Protein AF-X6HM57-F1 (afdb_monomer_lite)

Secondary structure (DSSP, 8-state):
--EEEEEPTTS-EEEEETTTTEEP--TT---SSB-HHHHHHHHHHHHHHHHHHHHHT--TT---

pLDDT: mean 86.25, std 13.04, range [45.38, 97.31]

Foldseek 3Di:
DQWDWDQDPPRFIAIAGNVVRHGDDDVPDDRTRHHPVVNVVVNVVVVVVVVVVPVVVDPPPPPD

Structure (mmCIF, N/CA/C/O backbone):
data_AF-X6HM57-F1
#
_entry.id   AF-X6HM57-F1
#
loop_
_atom_site.group_PDB
_atom_site.id
_atom_site.type_symbol
_atom_site.label_atom_id
_atom_site.label_alt_id
_atom_site.label_comp_id
_atom_site.label_asym_id
_atom_site.label_entity_id
_atom_site.label_seq_id
_atom_site.pdbx_PDB_ins_code
_atom_site.Cartn_x
_atom_site.Cartn_y
_atom_site.Cartn_z
_atom_site.occupancy
_atom_site.B_iso_or_equiv
_atom_site.auth_seq_id
_atom_site.auth_comp_id
_atom_site.auth_asym_id
_atom_site.auth_atom_id
_atom_site.pdbx_PDB_model_num
ATOM 1 N N . MET A 1 1 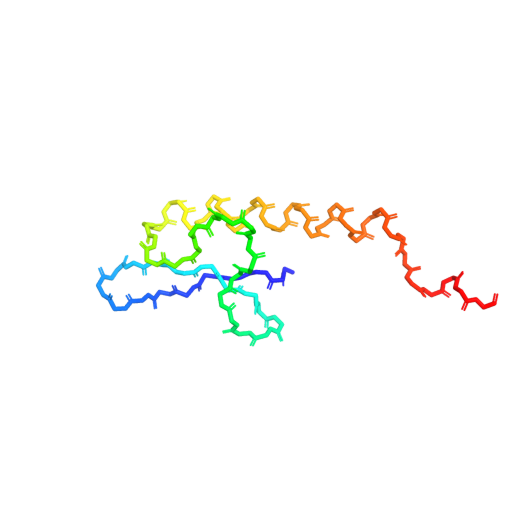? 0.563 6.090 -10.481 1.00 77.12 1 MET A N 1
ATOM 2 C CA . MET A 1 1 ? 0.730 5.522 -9.135 1.00 77.12 1 MET A CA 1
ATOM 3 C C . MET A 1 1 ? -0.001 4.199 -9.125 1.00 77.12 1 MET A C 1
ATOM 5 O O . MET A 1 1 ? -1.107 4.139 -9.655 1.00 77.12 1 MET A O 1
ATOM 9 N N . ARG A 1 2 ? 0.687 3.138 -8.718 1.00 87.88 2 ARG A N 1
ATOM 10 C CA . ARG A 1 2 ? 0.181 1.766 -8.660 1.00 87.88 2 ARG A CA 1
ATOM 11 C C . ARG A 1 2 ? -0.410 1.447 -7.290 1.00 87.88 2 ARG A C 1
ATOM 13 O O . ARG A 1 2 ? -1.380 0.706 -7.235 1.00 87.88 2 ARG A O 1
ATOM 20 N N . TYR A 1 3 ? 0.158 1.983 -6.221 1.00 93.69 3 TYR A N 1
ATOM 21 C CA . TYR A 1 3 ? -0.250 1.699 -4.855 1.00 93.69 3 TYR A CA 1
ATOM 22 C C . TYR A 1 3 ? -1.140 2.812 -4.315 1.00 93.69 3 TYR A C 1
ATOM 24 O O . TYR A 1 3 ? -1.040 3.970 -4.724 1.00 93.69 3 TYR A O 1
ATOM 32 N N . THR A 1 4 ? -2.039 2.445 -3.412 1.00 94.62 4 THR A N 1
ATOM 33 C CA . THR A 1 4 ? -2.930 3.388 -2.743 1.00 94.62 4 THR A CA 1
ATOM 34 C C . THR A 1 4 ? -3.170 2.965 -1.300 1.00 94.62 4 THR A C 1
ATOM 36 O O . THR A 1 4 ? -2.830 1.848 -0.906 1.00 94.62 4 THR A O 1
ATOM 39 N N . LEU A 1 5 ? -3.732 3.882 -0.521 1.00 95.56 5 LEU A N 1
ATOM 40 C CA . LEU A 1 5 ? -4.052 3.688 0.881 1.00 95.56 5 LEU A CA 1
ATOM 41 C C . LEU A 1 5 ? -5.542 3.408 1.035 1.00 95.56 5 LEU A C 1
ATOM 43 O O . LEU A 1 5 ? -6.379 4.143 0.509 1.00 95.56 5 LEU A O 1
ATOM 47 N N . LEU A 1 6 ? -5.853 2.358 1.780 1.00 95.69 6 LEU A N 1
ATOM 48 C CA . LEU A 1 6 ? -7.199 2.007 2.192 1.00 95.69 6 LEU A CA 1
ATOM 49 C C . LEU A 1 6 ? -7.306 2.204 3.705 1.00 95.69 6 LEU A C 1
ATOM 51 O O . LEU A 1 6 ? -6.528 1.615 4.453 1.00 95.69 6 LEU A O 1
ATOM 55 N N . GLU A 1 7 ? -8.258 3.023 4.148 1.00 95.44 7 GLU A N 1
ATOM 56 C CA . GLU A 1 7 ? -8.586 3.138 5.570 1.00 95.44 7 GLU A CA 1
ATOM 57 C C . GLU A 1 7 ? -9.423 1.928 6.004 1.00 95.44 7 GLU A C 1
ATOM 59 O O . GLU A 1 7 ? -10.428 1.586 5.374 1.00 95.44 7 GLU A O 1
ATOM 64 N N . GLU A 1 8 ? -8.999 1.276 7.081 1.00 92.62 8 GLU A N 1
ATOM 65 C CA . GLU A 1 8 ? -9.658 0.126 7.685 1.00 92.62 8 GLU A CA 1
ATOM 66 C C . GLU A 1 8 ? -10.484 0.524 8.919 1.00 92.62 8 GLU A C 1
ATOM 68 O O . GLU A 1 8 ? -10.231 1.553 9.562 1.00 92.62 8 GLU A O 1
ATOM 73 N N . PRO A 1 9 ? -11.461 -0.310 9.325 1.00 91.94 9 PRO A N 1
ATOM 74 C CA . PRO A 1 9 ? -12.157 -0.122 10.589 1.00 91.94 9 PRO A CA 1
ATOM 75 C C . PRO A 1 9 ? -11.175 -0.026 11.764 1.00 91.94 9 PRO A C 1
ATOM 77 O O . PRO A 1 9 ? -10.303 -0.873 11.934 1.00 91.94 9 PRO A O 1
ATOM 80 N N . GLY A 1 10 ? -11.344 0.998 12.602 1.00 89.94 10 GLY A N 1
ATOM 81 C CA . GLY A 1 10 ? -10.454 1.255 13.740 1.00 89.94 10 GLY A CA 1
ATOM 82 C C . GLY A 1 10 ? -9.354 2.287 13.474 1.00 89.94 10 GLY A C 1
ATOM 83 O O . GLY A 1 10 ? -8.534 2.513 14.359 1.00 89.94 10 GLY A O 1
ATOM 84 N N . GLY A 1 11 ? -9.353 2.939 12.305 1.00 92.75 11 GLY A N 1
ATOM 85 C CA . GLY A 1 11 ? -8.404 4.011 11.973 1.00 92.75 11 GLY A CA 1
ATOM 86 C C . GLY A 1 11 ? -7.016 3.505 11.573 1.00 92.75 11 GLY A C 1
ATOM 87 O O . GLY A 1 11 ? -6.057 4.279 11.557 1.00 92.75 11 GLY A O 1
ATOM 88 N N . LEU A 1 12 ? -6.915 2.209 11.277 1.00 96.38 12 LEU A N 1
ATOM 89 C CA . LEU A 1 12 ? -5.734 1.581 10.699 1.00 96.38 12 LEU A CA 1
ATOM 90 C C . LEU A 1 12 ? -5.770 1.692 9.175 1.00 96.38 12 LEU A C 1
ATOM 92 O O . LEU A 1 12 ? -6.787 2.054 8.586 1.00 96.38 12 LEU A O 1
ATOM 96 N N . TRP A 1 13 ? -4.642 1.403 8.543 1.00 97.31 13 TRP A N 1
ATOM 97 C CA . TRP A 1 13 ? -4.440 1.612 7.121 1.00 97.31 13 TRP A CA 1
ATOM 98 C C . TRP A 1 13 ? -3.784 0.407 6.464 1.00 97.31 13 TRP A C 1
ATOM 100 O O . TRP A 1 13 ? -2.925 -0.258 7.046 1.00 97.31 13 TRP A O 1
ATOM 110 N N . SER A 1 14 ? -4.159 0.182 5.212 1.00 96.12 14 SER A N 1
ATOM 111 C CA . SER A 1 14 ? -3.605 -0.863 4.362 1.00 96.12 14 SER A CA 1
ATOM 112 C C . SER A 1 14 ? -3.077 -0.267 3.070 1.00 96.12 14 SER A C 1
ATOM 114 O O . SER A 1 14 ? -3.715 0.587 2.450 1.00 96.12 14 SER A O 1
ATOM 116 N N . VAL A 1 15 ? -1.900 -0.723 2.650 1.00 96.06 15 VAL A N 1
ATOM 117 C CA . VAL A 1 15 ? -1.337 -0.380 1.345 1.00 96.06 15 VAL A CA 1
ATOM 118 C C . VAL A 1 15 ? -1.776 -1.445 0.355 1.00 96.06 15 VAL A C 1
ATOM 120 O O . VAL A 1 15 ? -1.436 -2.619 0.502 1.00 96.06 15 VAL A O 1
ATOM 123 N N . VAL A 1 16 ? -2.524 -1.042 -0.667 1.00 94.88 16 VAL A N 1
ATOM 124 C CA . VAL A 1 16 ? -3.083 -1.958 -1.668 1.00 94.88 16 VAL A CA 1
ATOM 125 C C . VAL A 1 16 ? -2.508 -1.673 -3.051 1.00 94.88 16 VAL A C 1
ATOM 127 O O . VAL A 1 16 ? -2.236 -0.526 -3.412 1.00 94.88 16 VAL A O 1
ATOM 130 N N . ASP A 1 17 ? -2.322 -2.724 -3.848 1.00 92.00 17 ASP A N 1
ATOM 131 C CA . ASP A 1 17 ? -2.020 -2.591 -5.270 1.00 92.00 17 ASP A CA 1
ATOM 132 C C . ASP A 1 17 ? -3.310 -2.214 -6.005 1.00 92.00 17 ASP A C 1
ATOM 134 O O . ASP A 1 17 ? -4.197 -3.047 -6.198 1.00 92.00 17 ASP A O 1
ATOM 138 N N . GLY A 1 18 ? -3.405 -0.965 -6.452 1.00 88.62 18 GLY A N 1
ATOM 139 C CA . GLY A 1 18 ? -4.561 -0.417 -7.156 1.00 88.62 18 GLY A CA 1
ATOM 140 C C . GLY A 1 18 ? -4.897 -1.126 -8.470 1.00 88.62 18 GLY A C 1
ATOM 141 O O . GLY A 1 18 ? -6.025 -1.008 -8.940 1.00 88.62 18 GLY A O 1
ATOM 142 N N . ALA A 1 19 ? -3.975 -1.900 -9.057 1.00 87.75 19 ALA A N 1
ATOM 143 C CA . ALA A 1 19 ? -4.282 -2.723 -10.227 1.00 87.75 19 ALA A CA 1
ATOM 144 C C . ALA A 1 19 ? -5.059 -4.001 -9.869 1.00 87.75 19 ALA A C 1
ATOM 146 O O . ALA A 1 19 ? -5.795 -4.522 -10.704 1.00 87.75 19 ALA A O 1
ATOM 147 N N . THR A 1 20 ? -4.885 -4.526 -8.652 1.00 89.19 20 THR A N 1
ATOM 148 C CA . THR A 1 20 ? -5.497 -5.798 -8.223 1.00 89.19 20 THR A CA 1
ATOM 149 C C . THR A 1 20 ? -6.537 -5.635 -7.117 1.00 89.19 20 THR A C 1
ATOM 151 O O . THR A 1 20 ? -7.324 -6.553 -6.894 1.00 89.19 20 THR A O 1
ATOM 154 N N . GLY A 1 21 ? -6.534 -4.497 -6.417 1.00 89.00 21 GLY A N 1
ATOM 155 C CA . GLY A 1 21 ? -7.338 -4.240 -5.222 1.00 89.00 21 GLY A CA 1
ATOM 156 C C . GLY A 1 21 ? -6.921 -5.060 -3.999 1.00 89.00 21 GLY A C 1
ATOM 157 O O . GLY A 1 21 ? -7.640 -5.069 -3.006 1.00 89.00 21 GLY A O 1
ATOM 158 N N . LYS A 1 22 ? -5.798 -5.782 -4.069 1.00 89.88 22 LYS A N 1
ATOM 159 C CA . LYS A 1 22 ? -5.298 -6.643 -2.991 1.00 89.88 22 LYS A CA 1
ATOM 160 C C . LYS A 1 22 ? -4.220 -5.925 -2.177 1.00 89.88 22 LYS A C 1
ATOM 162 O O . LYS A 1 22 ? -3.588 -5.012 -2.719 1.00 89.88 22 LYS A O 1
ATOM 167 N N . PRO A 1 23 ? -3.966 -6.357 -0.928 1.00 90.50 23 PRO A N 1
ATOM 168 C CA . PRO A 1 23 ? -2.807 -5.907 -0.166 1.00 90.50 23 PRO A CA 1
ATOM 169 C C . PRO A 1 23 ? -1.532 -6.000 -1.004 1.00 90.50 23 PRO A C 1
ATOM 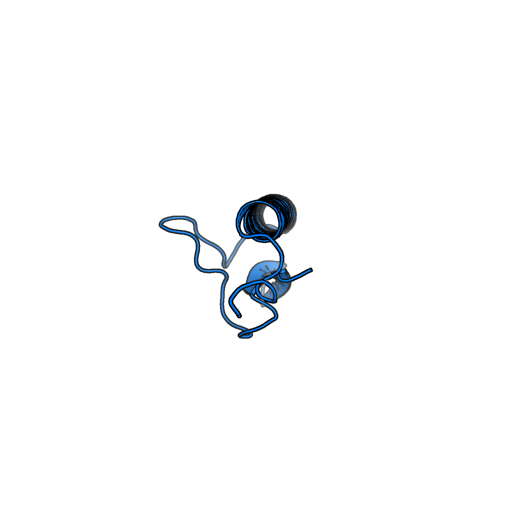171 O O . PRO A 1 23 ? -1.357 -6.940 -1.788 1.00 90.50 23 PRO A O 1
ATOM 174 N N . ALA A 1 24 ? -0.676 -4.989 -0.888 1.00 89.81 24 ALA A N 1
ATOM 175 C CA . ALA A 1 24 ? 0.583 -4.959 -1.606 1.00 89.81 24 ALA A CA 1
ATOM 176 C C . ALA A 1 24 ? 1.441 -6.160 -1.183 1.00 89.81 24 ALA A C 1
ATOM 178 O O . ALA A 1 24 ? 1.717 -6.360 -0.008 1.00 89.81 24 ALA A O 1
ATOM 179 N N . ASP A 1 25 ? 1.878 -6.970 -2.143 1.00 80.31 25 ASP A N 1
ATOM 180 C CA . ASP A 1 25 ? 2.742 -8.109 -1.842 1.00 80.31 25 ASP A CA 1
ATOM 181 C C . ASP A 1 25 ? 4.196 -7.637 -1.750 1.00 80.31 25 ASP A C 1
ATOM 183 O O . ASP A 1 25 ? 4.852 -7.346 -2.760 1.00 80.31 25 ASP A O 1
ATOM 187 N N . LEU A 1 26 ? 4.687 -7.527 -0.517 1.00 75.25 26 LEU A N 1
ATOM 188 C CA . LEU A 1 26 ? 6.078 -7.231 -0.228 1.00 75.25 26 LEU A CA 1
ATOM 189 C C . LEU A 1 26 ? 6.616 -8.298 0.729 1.00 75.25 26 LEU A C 1
ATOM 191 O O . LEU A 1 26 ? 6.262 -8.330 1.901 1.00 75.25 26 LEU A O 1
ATOM 195 N N . LEU A 1 27 ? 7.474 -9.180 0.205 1.00 76.12 27 LEU A N 1
ATOM 196 C CA . LEU A 1 27 ? 8.068 -10.326 0.908 1.00 76.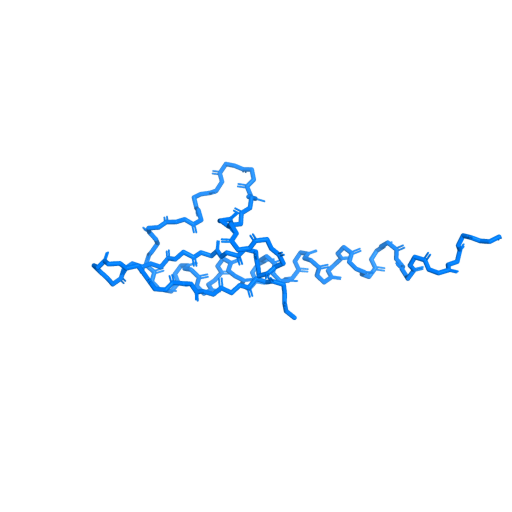12 27 LEU A CA 1
ATOM 197 C C . LEU A 1 27 ? 8.457 -10.006 2.363 1.00 76.12 27 LEU A C 1
ATOM 199 O O . LEU A 1 27 ? 9.484 -9.379 2.620 1.00 76.12 27 LEU A O 1
ATOM 203 N N . GLY A 1 28 ? 7.641 -10.492 3.301 1.00 72.56 28 GLY A N 1
ATOM 204 C CA . GLY A 1 28 ? 7.888 -10.40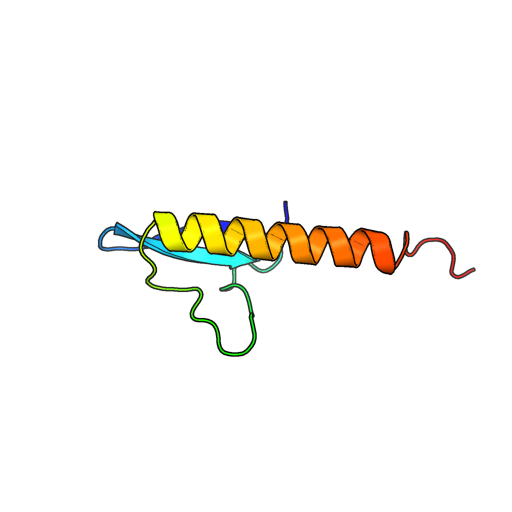7 4.742 1.00 72.56 28 GLY A CA 1
ATOM 205 C C . GLY A 1 28 ? 7.552 -9.065 5.399 1.00 72.56 28 GLY A C 1
ATOM 206 O O . GLY A 1 28 ? 7.822 -8.909 6.587 1.00 72.56 28 GLY A O 1
ATOM 207 N N . VAL A 1 29 ? 6.970 -8.110 4.671 1.00 82.75 29 VAL A N 1
ATOM 208 C CA . VAL A 1 29 ? 6.525 -6.825 5.220 1.00 82.75 29 VAL A CA 1
ATOM 209 C C . VAL A 1 29 ? 5.011 -6.838 5.361 1.00 82.75 29 VAL A C 1
ATOM 211 O O . VAL A 1 29 ? 4.289 -7.131 4.412 1.00 82.75 29 VAL A O 1
ATOM 214 N N . GLN A 1 30 ? 4.534 -6.514 6.559 1.00 84.50 30 GLN A N 1
ATOM 215 C CA . GLN A 1 30 ? 3.114 -6.325 6.811 1.00 84.50 30 GLN A CA 1
ATOM 216 C C . GLN A 1 30 ? 2.632 -5.075 6.064 1.00 84.50 30 GLN A C 1
ATOM 218 O O . GLN A 1 30 ? 3.207 -3.998 6.213 1.00 84.50 30 GLN A O 1
ATOM 223 N N . THR A 1 31 ? 1.592 -5.226 5.247 1.00 92.25 31 THR A N 1
ATOM 224 C CA . THR A 1 31 ? 1.021 -4.140 4.429 1.00 92.25 31 THR A CA 1
ATOM 225 C C . THR A 1 31 ? -0.401 -3.779 4.843 1.00 92.25 31 THR A C 1
ATOM 227 O O . THR A 1 31 ? -1.052 -2.992 4.162 1.00 92.25 31 THR A O 1
ATOM 230 N N . GLU A 1 32 ? -0.882 -4.381 5.928 1.00 94.00 32 GLU A N 1
ATOM 231 C CA . GLU A 1 32 ? -2.228 -4.229 6.472 1.00 94.00 32 GLU A CA 1
ATOM 232 C C . GLU A 1 32 ? -2.167 -3.882 7.960 1.00 94.00 32 GLU A C 1
ATOM 234 O O . GLU A 1 32 ? -1.176 -4.197 8.622 1.00 94.00 32 GLU A O 1
ATOM 239 N N . GLN A 1 33 ? -3.237 -3.292 8.499 1.00 94.31 33 GLN A N 1
ATOM 240 C CA . GLN A 1 33 ? -3.337 -2.924 9.918 1.00 94.31 33 GLN A CA 1
ATOM 241 C C . GLN A 1 33 ? -2.215 -1.991 10.406 1.00 94.31 33 GLN A C 1
ATOM 243 O O . GLN A 1 33 ? -1.713 -2.116 11.523 1.00 94.31 33 GLN A O 1
ATOM 248 N N . LEU A 1 34 ? -1.807 -1.054 9.556 1.00 94.50 34 LEU A N 1
ATOM 249 C CA . LEU A 1 34 ? -0.718 -0.124 9.824 1.00 94.50 34 LEU A CA 1
ATOM 250 C C . LEU A 1 34 ? -1.254 1.170 10.434 1.00 94.50 34 LEU A C 1
ATOM 252 O O . LEU A 1 34 ? -2.394 1.568 10.186 1.00 94.50 34 LEU A O 1
ATOM 256 N N . ASP A 1 35 ? -0.421 1.878 11.192 1.00 95.75 35 ASP A N 1
ATOM 257 C CA . ASP A 1 35 ? -0.701 3.288 11.429 1.00 95.75 35 ASP A CA 1
ATOM 258 C C . ASP A 1 35 ? -0.562 4.080 10.119 1.00 95.75 35 ASP A C 1
ATOM 260 O O . ASP A 1 35 ? 0.115 3.668 9.172 1.00 95.75 35 ASP A O 1
ATOM 264 N N . LYS A 1 36 ? -1.229 5.233 10.062 1.00 95.38 36 LYS A N 1
ATOM 265 C CA . LYS A 1 36 ? -1.291 6.049 8.849 1.00 95.38 36 LYS A CA 1
ATOM 266 C C . LYS A 1 36 ? 0.093 6.459 8.339 1.00 95.38 36 LYS A C 1
ATOM 268 O O . LYS A 1 36 ? 0.343 6.371 7.140 1.00 95.38 36 LYS A O 1
ATOM 273 N N . THR A 1 37 ? 0.972 6.904 9.234 1.00 96.12 37 THR A N 1
ATOM 274 C CA . THR A 1 37 ? 2.304 7.406 8.869 1.00 96.12 37 THR A CA 1
ATOM 275 C C . THR A 1 37 ? 3.139 6.284 8.266 1.00 96.12 37 THR A C 1
ATOM 277 O O . THR A 1 37 ? 3.735 6.448 7.203 1.00 96.12 37 THR A O 1
ATOM 280 N N . PHE A 1 38 ? 3.123 5.110 8.895 1.00 94.50 38 PHE A N 1
ATOM 281 C CA . PHE A 1 38 ? 3.829 3.944 8.390 1.00 94.50 38 PHE A CA 1
ATOM 282 C C . PHE A 1 38 ? 3.265 3.471 7.042 1.00 94.50 38 PHE A C 1
ATOM 284 O O . PHE A 1 38 ? 4.028 3.098 6.149 1.00 94.50 38 PHE A O 1
ATOM 291 N N . ALA A 1 39 ? 1.944 3.528 6.853 1.00 95.44 39 ALA A N 1
ATOM 292 C CA . ALA A 1 39 ? 1.316 3.202 5.574 1.00 95.44 39 ALA A CA 1
ATOM 293 C C . ALA A 1 39 ? 1.722 4.184 4.456 1.00 95.44 39 ALA A C 1
ATOM 295 O O . ALA A 1 39 ? 2.020 3.753 3.339 1.00 95.44 39 ALA A O 1
ATOM 296 N N . GLU A 1 40 ? 1.782 5.487 4.748 1.00 96.25 40 GLU A N 1
ATOM 297 C CA . GLU A 1 40 ? 2.252 6.524 3.817 1.00 96.25 40 GLU A CA 1
ATOM 298 C C . GLU A 1 40 ? 3.717 6.299 3.406 1.00 96.25 40 GLU A C 1
ATOM 300 O O . GLU A 1 40 ? 4.029 6.298 2.208 1.00 96.25 40 GLU A O 1
ATOM 305 N N . ASP A 1 41 ? 4.596 6.028 4.374 1.00 95.12 41 ASP A N 1
ATOM 306 C CA . ASP A 1 41 ? 6.011 5.730 4.126 1.00 95.12 41 ASP A CA 1
ATOM 307 C C . ASP A 1 41 ? 6.178 4.462 3.274 1.00 95.12 41 ASP A C 1
ATOM 309 O O . ASP A 1 41 ? 6.922 4.447 2.284 1.00 95.12 41 ASP A O 1
ATOM 313 N N . LEU A 1 42 ? 5.443 3.397 3.607 1.00 94.12 42 LEU A N 1
ATOM 314 C CA . LEU A 1 42 ? 5.472 2.141 2.862 1.00 94.12 42 LEU A CA 1
ATOM 315 C C . LEU A 1 42 ? 4.971 2.323 1.420 1.00 94.12 42 LEU A C 1
ATOM 317 O O . LEU A 1 42 ? 5.593 1.809 0.484 1.00 94.12 42 LEU A O 1
ATOM 321 N N . MET A 1 43 ? 3.897 3.091 1.215 1.00 94.94 43 MET A N 1
ATOM 322 C CA . MET A 1 43 ? 3.392 3.425 -0.120 1.00 94.94 43 MET A CA 1
ATOM 323 C C . MET A 1 43 ? 4.453 4.165 -0.946 1.00 94.94 43 MET A C 1
ATOM 325 O O . MET A 1 43 ? 4.671 3.822 -2.110 1.00 94.94 43 MET A O 1
ATOM 329 N N . ALA A 1 44 ? 5.155 5.138 -0.358 1.00 94.12 44 ALA A N 1
ATOM 330 C CA . ALA A 1 44 ? 6.208 5.881 -1.049 1.00 94.12 44 ALA A CA 1
ATOM 331 C C . ALA A 1 44 ? 7.379 4.974 -1.475 1.00 94.12 44 ALA A C 1
ATOM 333 O O . ALA A 1 44 ? 7.883 5.083 -2.600 1.00 94.12 44 ALA A O 1
ATOM 334 N N . ILE A 1 45 ? 7.784 4.035 -0.613 1.00 92.56 45 ILE A N 1
ATOM 335 C CA . ILE A 1 45 ? 8.814 3.033 -0.931 1.00 92.56 45 ILE A CA 1
ATOM 336 C C . ILE A 1 45 ? 8.361 2.155 -2.103 1.00 92.56 45 ILE A C 1
ATOM 338 O O . ILE A 1 45 ? 9.123 1.942 -3.051 1.00 92.56 45 ILE A O 1
ATOM 342 N N . LEU A 1 46 ? 7.124 1.662 -2.060 1.00 91.44 46 LEU A N 1
ATOM 343 C CA . LEU A 1 46 ? 6.555 0.795 -3.091 1.00 91.44 46 LEU A CA 1
ATOM 344 C C . LEU A 1 46 ? 6.433 1.503 -4.449 1.00 91.44 46 LEU A C 1
ATOM 346 O O . LEU A 1 46 ? 6.827 0.936 -5.473 1.00 91.44 46 LEU A O 1
ATOM 350 N N . GLU A 1 47 ? 5.973 2.755 -4.469 1.00 92.25 47 GLU A N 1
ATOM 351 C CA . GLU A 1 47 ? 5.953 3.595 -5.676 1.00 92.25 47 GLU A CA 1
ATOM 352 C C . GLU A 1 47 ? 7.359 3.810 -6.242 1.00 92.25 47 GLU A C 1
ATOM 354 O O . GLU A 1 47 ? 7.578 3.651 -7.444 1.00 92.25 47 GLU A O 1
ATOM 359 N N . SER A 1 48 ? 8.341 4.106 -5.385 1.00 92.38 48 SER A N 1
ATOM 360 C CA . SER A 1 48 ? 9.738 4.269 -5.801 1.00 92.38 48 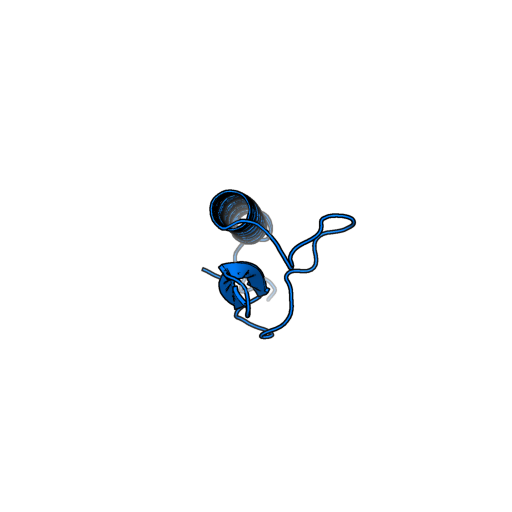SER A CA 1
ATOM 361 C C . SER A 1 48 ? 10.298 2.988 -6.434 1.00 92.38 48 SER A C 1
ATOM 363 O O . SER A 1 48 ? 10.936 3.027 -7.493 1.00 92.38 48 SER A O 1
ATOM 365 N N . GLN A 1 49 ? 10.004 1.823 -5.848 1.00 89.69 49 GLN A N 1
ATOM 366 C CA . GLN A 1 49 ? 10.404 0.532 -6.410 1.00 89.69 49 GLN A CA 1
ATOM 367 C C . GLN A 1 49 ? 9.724 0.241 -7.752 1.00 89.69 49 GLN A C 1
ATOM 369 O O . GLN A 1 49 ? 10.389 -0.226 -8.683 1.00 89.69 49 GLN A O 1
ATOM 374 N N . ASP A 1 50 ? 8.424 0.512 -7.880 1.00 88.56 50 ASP A N 1
ATOM 375 C CA . ASP A 1 50 ? 7.689 0.337 -9.136 1.00 88.56 50 ASP A CA 1
ATOM 376 C C . ASP A 1 50 ? 8.216 1.282 -10.226 1.00 88.56 50 ASP A C 1
ATOM 378 O O . ASP A 1 50 ? 8.475 0.844 -11.351 1.00 88.56 50 ASP A O 1
ATOM 382 N N . MET A 1 51 ? 8.504 2.540 -9.879 1.00 90.25 51 MET A N 1
ATOM 383 C CA . MET A 1 51 ? 9.122 3.505 -10.789 1.00 90.25 51 MET A CA 1
ATOM 384 C C . MET A 1 51 ? 10.505 3.035 -11.248 1.00 90.25 51 MET A C 1
ATOM 386 O O . MET A 1 51 ? 10.784 3.015 -12.449 1.00 90.25 51 MET A O 1
ATOM 390 N N . LYS A 1 52 ? 11.352 2.559 -10.325 1.00 89.50 52 LYS A N 1
ATOM 391 C CA . LYS A 1 52 ? 12.657 1.977 -10.667 1.00 89.50 52 LYS A CA 1
ATOM 392 C C . LYS A 1 52 ? 12.511 0.795 -11.627 1.00 89.50 52 LYS A C 1
ATOM 394 O O . LYS A 1 52 ? 13.26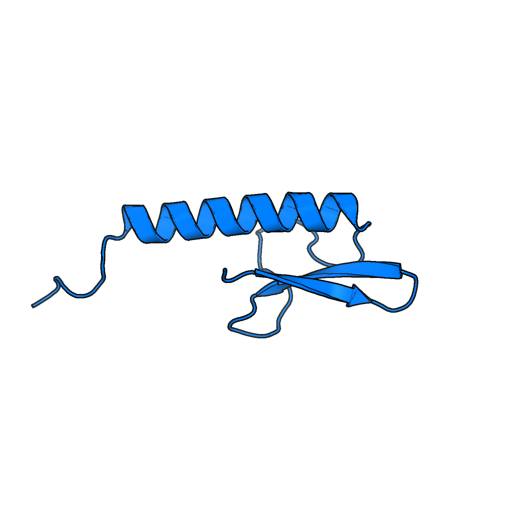0 0.724 -12.602 1.00 89.50 52 LYS A O 1
ATOM 399 N N . ARG A 1 53 ? 11.558 -0.117 -11.389 1.00 86.12 53 ARG A N 1
ATOM 400 C CA . ARG A 1 53 ? 11.292 -1.278 -12.266 1.00 86.12 53 ARG A CA 1
ATOM 401 C C . ARG A 1 53 ? 10.839 -0.849 -13.661 1.00 86.12 53 ARG A C 1
ATOM 403 O O . ARG A 1 53 ? 11.308 -1.421 -14.643 1.00 86.12 53 ARG A O 1
ATOM 410 N N . LYS A 1 54 ? 9.965 0.158 -13.758 1.00 85.62 54 LYS A N 1
ATOM 411 C CA . LYS A 1 54 ? 9.504 0.730 -15.036 1.00 85.62 54 LYS A CA 1
ATOM 412 C C . LYS A 1 54 ? 10.654 1.342 -15.836 1.00 85.62 54 LYS A C 1
ATOM 414 O O . LYS A 1 54 ? 10.726 1.139 -17.042 1.00 85.62 54 LYS A O 1
ATOM 419 N N . LEU A 1 55 ? 11.577 2.029 -15.163 1.00 86.31 55 LEU A N 1
ATOM 420 C CA . LEU A 1 55 ? 12.767 2.599 -15.799 1.00 86.31 55 LEU A CA 1
ATOM 421 C C . LEU A 1 55 ? 13.769 1.519 -16.239 1.00 86.31 55 LEU A C 1
ATOM 423 O O . LEU A 1 55 ? 14.294 1.589 -17.344 1.00 86.31 55 LEU A O 1
ATOM 427 N N . THR A 1 56 ? 14.021 0.502 -15.406 1.00 84.31 56 THR A N 1
ATOM 428 C CA . THR A 1 56 ? 15.026 -0.544 -15.705 1.00 84.31 56 THR A CA 1
ATOM 429 C C . THR A 1 56 ? 14.587 -1.541 -16.766 1.00 84.31 56 THR A C 1
ATOM 431 O O . THR A 1 56 ? 15.429 -2.021 -17.518 1.00 84.31 56 THR A O 1
ATOM 434 N N . ARG A 1 57 ? 13.294 -1.867 -16.856 1.00 75.56 57 ARG A N 1
ATOM 435 C CA . ARG A 1 57 ? 12.793 -2.768 -17.908 1.00 75.56 57 ARG A CA 1
ATOM 436 C C . ARG A 1 57 ? 12.716 -2.093 -19.278 1.00 75.56 57 ARG A C 1
ATOM 438 O O . ARG A 1 57 ? 12.534 -2.790 -20.272 1.00 75.56 57 ARG A O 1
ATOM 445 N N . GLY A 1 58 ? 12.867 -0.767 -19.327 1.00 62.00 58 GLY A N 1
ATOM 446 C CA . GLY A 1 58 ? 12.545 0.025 -20.502 1.00 62.00 58 GLY A CA 1
ATOM 447 C C . GLY A 1 58 ? 11.069 -0.131 -20.890 1.00 62.00 58 GLY A C 1
ATOM 448 O O . GLY A 1 58 ? 10.321 -0.929 -20.314 1.00 62.00 58 GLY A O 1
ATOM 449 N N . PRO A 1 59 ? 10.599 0.637 -21.873 1.00 57.81 59 PRO A N 1
ATOM 450 C CA . PRO A 1 59 ? 9.300 0.361 -22.439 1.00 57.81 59 PRO A CA 1
ATOM 451 C C . PRO A 1 59 ? 9.281 -1.001 -23.152 1.00 57.81 59 PRO A C 1
ATOM 453 O O . PRO A 1 59 ? 10.094 -1.263 -24.036 1.00 57.81 59 PRO A O 1
ATOM 456 N N . LEU A 1 60 ? 8.298 -1.841 -22.824 1.00 55.97 60 LEU A N 1
ATOM 457 C CA . LEU A 1 60 ? 8.099 -3.179 -23.405 1.00 55.97 60 LEU A CA 1
ATOM 458 C C . LEU A 1 60 ? 7.757 -3.184 -24.913 1.00 55.97 60 LEU A C 1
ATOM 460 O O . LEU A 1 60 ? 7.480 -4.244 -25.463 1.00 55.97 60 LEU A O 1
ATOM 464 N N . TRP A 1 61 ? 7.771 -2.040 -25.606 1.00 55.50 61 TRP A N 1
ATOM 465 C CA . TRP A 1 61 ? 7.469 -1.962 -27.041 1.00 55.50 61 TRP A CA 1
ATOM 466 C C . TRP A 1 61 ? 8.649 -2.271 -27.981 1.00 55.50 61 TRP A C 1
ATOM 468 O O . TRP A 1 61 ? 8.438 -2.334 -29.188 1.00 55.50 61 TRP A O 1
ATOM 478 N N . ASN A 1 62 ? 9.856 -2.535 -27.466 1.00 46.09 62 ASN A N 1
ATOM 479 C CA . ASN A 1 62 ? 11.047 -2.842 -28.282 1.00 46.09 62 ASN A CA 1
ATOM 480 C C . ASN A 1 62 ? 11.424 -4.336 -28.330 1.00 46.09 62 ASN A C 1
ATOM 482 O O . ASN A 1 62 ? 12.599 -4.683 -28.407 1.00 46.09 62 ASN A O 1
ATOM 486 N N . LEU A 1 63 ? 10.436 -5.231 -28.306 1.00 49.53 63 LEU A N 1
ATOM 487 C CA . LEU A 1 63 ? 10.624 -6.621 -28.728 1.00 49.53 63 LEU A CA 1
ATOM 488 C C . LEU A 1 63 ? 9.817 -6.837 -30.011 1.00 49.53 63 LEU A C 1
ATOM 490 O O . LEU A 1 63 ? 8.666 -7.268 -29.968 1.00 49.53 63 LEU A O 1
ATOM 494 N N . LYS A 1 64 ? 10.412 -6.460 -31.144 1.00 45.38 64 LYS A N 1
ATOM 495 C CA . LYS A 1 64 ? 9.942 -6.790 -32.490 1.00 45.38 64 LYS A CA 1
ATOM 496 C C . LYS A 1 64 ? 11.109 -7.305 -33.314 1.00 45.38 64 LYS A C 1
ATOM 498 O O . LYS A 1 64 ? 12.210 -6.734 -33.152 1.00 45.38 64 LYS A O 1
#

Radius of gyration: 13.7 Å; chains: 1; bounding box: 27×18×46 Å

Sequence (64 aa):
MRYTLLEEPGGLWSVVDGATGKPADLLGVQTEQLDKTFAEDLMAILESQDMKRKLTRGPLWNLK